Protein AF-A0A9X1YTY3-F1 (afdb_monomer_lite)

InterPro domains:
  IPR029078 Immunity protein 44 [PF15571] (11-96)

Secondary structure (DSSP, 8-state):
-GGGSTT---TT-SEEEEEEEEE-GGGGGGS--EEEEETTTTEEEEEEEEEHHHHHHS-HHHHHHHHHHHHHHHHHGGGGGT--HHHHHHHHHHHHHHHHHHH-

pLDDT: mean 88.22, std 14.11, range [39.25, 98.0]

Radius of gyration: 14.41 Å; chains: 1; bounding box: 38×21×39 Å

Structure (mmCIF, N/CA/C/O backbone):
data_AF-A0A9X1YTY3-F1
#
_entry.id   AF-A0A9X1YTY3-F1
#
loop_
_atom_site.group_PDB
_atom_site.id
_atom_site.type_symbol
_atom_site.label_atom_id
_atom_site.label_alt_id
_atom_site.label_comp_id
_atom_site.label_asym_id
_atom_site.label_entity_id
_atom_site.label_seq_id
_atom_site.pdbx_PDB_ins_code
_atom_site.Cartn_x
_atom_site.Cartn_y
_atom_site.Cartn_z
_atom_site.occupancy
_atom_site.B_iso_or_equiv
_atom_site.auth_seq_id
_atom_site.auth_comp_id
_atom_site.auth_asym_id
_atom_site.auth_atom_id
_atom_site.pdbx_PDB_model_num
ATOM 1 N N . MET A 1 1 ? 6.109 10.385 4.384 1.00 42.25 1 MET A N 1
ATOM 2 C CA . MET A 1 1 ? 6.197 9.300 3.380 1.00 42.25 1 MET A CA 1
ATOM 3 C C . MET A 1 1 ? 6.932 9.765 2.129 1.00 42.25 1 MET A C 1
ATOM 5 O O . MET A 1 1 ? 7.943 9.161 1.815 1.00 42.25 1 MET A O 1
ATOM 9 N N . ASN A 1 2 ? 6.533 10.884 1.503 1.00 39.25 2 ASN A N 1
ATOM 10 C CA . ASN A 1 2 ? 7.286 11.476 0.381 1.00 39.25 2 ASN A CA 1
ATOM 11 C C . ASN A 1 2 ? 8.763 11.784 0.702 1.00 39.25 2 ASN A C 1
ATOM 13 O O . ASN A 1 2 ? 9.610 11.566 -0.151 1.00 39.25 2 ASN A O 1
ATOM 17 N N . GLU A 1 3 ? 9.096 12.216 1.924 1.00 46.16 3 GLU A N 1
ATOM 18 C CA . GLU A 1 3 ? 10.495 12.483 2.320 1.00 46.16 3 GLU A CA 1
ATOM 19 C C . GLU A 1 3 ? 11.350 11.221 2.525 1.00 46.16 3 GLU A C 1
ATOM 21 O O . GLU A 1 3 ? 12.559 11.270 2.351 1.00 46.16 3 GLU A O 1
ATOM 26 N N . LEU A 1 4 ? 10.749 10.070 2.859 1.00 48.84 4 LEU A N 1
ATOM 27 C CA . LEU A 1 4 ? 11.493 8.803 2.993 1.00 48.84 4 LEU A CA 1
ATOM 28 C C . LEU A 1 4 ? 11.859 8.204 1.626 1.00 48.84 4 LEU A C 1
ATOM 30 O O . LEU A 1 4 ? 12.738 7.355 1.542 1.00 48.84 4 LEU A O 1
ATOM 34 N N . LEU A 1 5 ? 11.189 8.659 0.566 1.00 48.12 5 LEU A N 1
ATOM 35 C CA . LEU A 1 5 ? 11.386 8.209 -0.810 1.00 48.12 5 LEU A CA 1
ATOM 36 C C . LEU A 1 5 ? 12.069 9.274 -1.682 1.00 48.12 5 LEU A C 1
ATOM 38 O O . LEU A 1 5 ? 12.342 9.009 -2.848 1.00 48.12 5 LEU A O 1
ATOM 42 N N . SER A 1 6 ? 12.384 10.464 -1.151 1.00 47.97 6 SER A N 1
ATOM 43 C CA . SER A 1 6 ? 12.850 11.612 -1.949 1.00 47.97 6 SER A CA 1
ATOM 44 C C . SER A 1 6 ? 14.268 11.481 -2.527 1.00 47.97 6 SER A C 1
ATOM 46 O O . SER A 1 6 ? 14.771 12.433 -3.116 1.00 47.97 6 SER A O 1
ATOM 48 N N . GLY A 1 7 ? 14.915 10.322 -2.378 1.00 46.06 7 GLY A N 1
ATOM 49 C CA . GLY A 1 7 ? 16.199 9.984 -3.005 1.00 46.06 7 GLY A CA 1
ATOM 50 C C . GLY A 1 7 ? 16.218 8.616 -3.696 1.00 46.06 7 GLY A C 1
ATOM 51 O O . GLY A 1 7 ? 17.250 8.218 -4.229 1.00 46.06 7 GLY A O 1
ATOM 52 N N . ALA A 1 8 ? 15.096 7.893 -3.696 1.00 51.50 8 ALA A N 1
ATOM 53 C CA . ALA A 1 8 ? 14.976 6.601 -4.354 1.00 51.50 8 ALA A CA 1
ATOM 54 C C . ALA A 1 8 ? 14.713 6.803 -5.852 1.00 51.50 8 ALA A C 1
ATOM 56 O O . ALA A 1 8 ? 13.605 7.156 -6.255 1.00 51.50 8 ALA A O 1
ATOM 57 N N . SER A 1 9 ? 15.731 6.579 -6.686 1.00 52.16 9 SER A N 1
ATOM 58 C CA . SER A 1 9 ? 15.539 6.472 -8.135 1.00 52.16 9 SER A CA 1
ATOM 59 C C . SER A 1 9 ? 15.039 5.069 -8.454 1.00 52.16 9 SER A C 1
ATOM 61 O O . SER A 1 9 ? 15.816 4.120 -8.484 1.00 52.16 9 SER A O 1
ATOM 63 N N . VAL A 1 10 ? 13.734 4.945 -8.667 1.00 62.91 10 VAL A N 1
ATOM 64 C CA . VAL A 1 10 ? 13.087 3.696 -9.072 1.00 62.91 10 VAL A CA 1
ATOM 65 C C . VAL A 1 10 ? 13.116 3.641 -10.595 1.00 62.91 10 VAL A C 1
ATOM 67 O O . VAL A 1 10 ? 12.505 4.480 -11.262 1.00 62.91 10 VAL A O 1
ATOM 70 N N . ASP A 1 11 ? 13.848 2.681 -11.162 1.00 66.62 11 ASP A N 1
ATOM 71 C CA . ASP A 1 11 ? 14.042 2.602 -12.613 1.00 66.62 11 ASP A CA 1
ATOM 72 C C . ASP A 1 11 ? 12.702 2.631 -13.368 1.00 66.62 11 ASP A C 1
ATOM 74 O O . ASP A 1 11 ? 11.817 1.799 -13.149 1.00 66.62 11 ASP A O 1
ATOM 78 N N . ASN A 1 12 ? 12.560 3.590 -14.291 1.00 71.06 12 ASN A N 1
ATOM 79 C CA . ASN A 1 12 ? 11.378 3.781 -15.139 1.00 71.06 12 ASN A CA 1
ATOM 80 C C . ASN A 1 12 ? 10.037 3.986 -14.399 1.00 71.06 12 ASN A C 1
ATOM 82 O O . ASN A 1 12 ? 8.979 3.771 -14.999 1.00 71.06 12 ASN A O 1
ATOM 86 N N . VAL A 1 13 ? 10.057 4.445 -13.143 1.00 78.62 13 VAL A N 1
ATOM 87 C CA . VAL A 1 13 ? 8.862 4.881 -12.403 1.00 78.62 13 VAL A CA 1
ATOM 88 C C . VAL A 1 13 ? 9.100 6.279 -11.836 1.00 78.62 13 VAL A C 1
ATOM 90 O O . VAL A 1 13 ? 9.905 6.471 -10.937 1.00 78.62 13 VAL A O 1
ATOM 93 N N . GLU A 1 14 ? 8.376 7.267 -12.354 1.00 82.69 14 GLU A N 1
ATOM 94 C CA . GLU A 1 14 ? 8.438 8.659 -11.886 1.00 82.69 14 GLU A CA 1
ATOM 95 C C . GLU A 1 14 ? 7.446 8.931 -10.749 1.00 82.69 14 GLU A C 1
ATOM 97 O O . GLU A 1 14 ? 7.619 9.877 -9.981 1.00 82.69 14 GLU A O 1
ATOM 102 N N . ARG A 1 15 ? 6.394 8.112 -10.623 1.00 84.94 15 ARG A N 1
ATOM 103 C CA . ARG A 1 15 ? 5.383 8.275 -9.575 1.00 84.94 15 ARG A CA 1
ATOM 104 C C . ARG A 1 15 ? 4.790 6.944 -9.143 1.00 84.94 15 ARG A C 1
ATOM 106 O O . ARG A 1 15 ? 4.374 6.138 -9.972 1.00 84.94 15 ARG A O 1
ATOM 113 N N . TRP A 1 16 ? 4.642 6.784 -7.836 1.00 90.12 16 TRP A N 1
ATOM 114 C CA . TRP A 1 16 ? 3.832 5.742 -7.219 1.00 90.12 16 TRP A CA 1
ATOM 115 C C . TRP A 1 16 ? 2.672 6.401 -6.474 1.00 90.12 16 TRP A C 1
ATOM 117 O O . TRP A 1 16 ? 2.876 7.217 -5.579 1.00 90.12 16 TRP A O 1
ATOM 127 N N . SER A 1 17 ? 1.445 6.120 -6.906 1.00 91.38 17 SER A N 1
ATOM 128 C CA . SER A 1 17 ? 0.219 6.613 -6.280 1.00 91.38 17 SER A CA 1
ATOM 129 C C . SER A 1 17 ? -0.500 5.469 -5.590 1.00 91.38 17 SER A C 1
ATOM 131 O O . SER A 1 17 ? -0.816 4.456 -6.212 1.00 91.38 17 SER A O 1
ATOM 133 N N . PHE A 1 18 ? -0.773 5.661 -4.307 1.00 94.38 18 PHE A N 1
ATOM 134 C CA . PHE A 1 18 ? -1.492 4.716 -3.472 1.00 94.38 18 PHE A CA 1
ATOM 135 C C . PHE A 1 18 ? -2.719 5.402 -2.871 1.00 94.38 18 PHE A C 1
ATOM 137 O O . PHE A 1 18 ? -2.615 6.500 -2.324 1.00 94.38 18 PHE A O 1
ATOM 144 N N . ILE A 1 19 ? -3.877 4.756 -2.985 1.00 94.44 19 ILE A N 1
ATOM 145 C CA . ILE A 1 19 ? -5.133 5.181 -2.367 1.00 94.44 19 ILE A CA 1
ATOM 146 C C . ILE A 1 19 ? -5.690 3.990 -1.592 1.00 94.44 19 ILE A C 1
ATOM 148 O O . ILE A 1 19 ? -5.986 2.949 -2.179 1.00 94.44 19 ILE A O 1
ATOM 152 N N . SER A 1 20 ? -5.870 4.150 -0.285 1.00 94.56 20 SER A N 1
ATOM 153 C CA . SER A 1 20 ? -6.639 3.204 0.516 1.00 94.56 20 SER A CA 1
ATOM 154 C C . SER A 1 20 ? -8.134 3.487 0.367 1.00 94.56 20 SER A C 1
ATOM 156 O O . SER A 1 20 ? -8.593 4.624 0.472 1.00 94.56 20 SER A O 1
ATOM 158 N N . ILE A 1 21 ? -8.907 2.437 0.116 1.00 95.19 21 ILE A N 1
ATOM 159 C CA . ILE A 1 21 ? -10.365 2.474 0.066 1.00 95.19 21 ILE A CA 1
ATOM 160 C C . ILE A 1 21 ? -10.862 1.798 1.341 1.00 95.19 21 ILE A C 1
ATOM 162 O O . ILE A 1 21 ? -10.847 0.575 1.455 1.00 95.19 21 ILE A O 1
ATOM 166 N N . ILE A 1 22 ? -11.282 2.612 2.305 1.00 95.25 22 ILE A N 1
ATOM 167 C CA . ILE A 1 22 ? -11.926 2.157 3.540 1.00 95.25 22 ILE A CA 1
ATOM 168 C C . ILE A 1 22 ? -13.411 2.465 3.382 1.00 95.25 22 ILE A C 1
ATOM 170 O O . ILE A 1 22 ? -13.883 3.551 3.718 1.00 95.25 22 ILE A O 1
ATOM 174 N N . LEU A 1 23 ? -14.134 1.531 2.776 1.00 92.88 23 LEU A N 1
ATOM 175 C CA . LEU A 1 23 ? -15.543 1.683 2.445 1.00 92.88 23 LEU A CA 1
ATOM 176 C C . LEU A 1 23 ? -16.297 0.443 2.912 1.00 92.88 23 LEU A 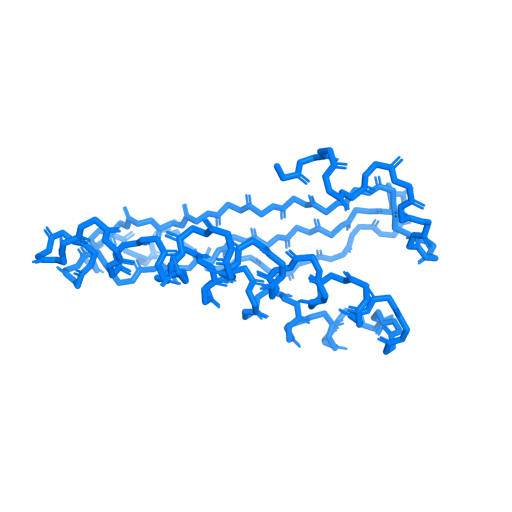C 1
ATOM 178 O O . LEU A 1 23 ? -15.783 -0.665 2.791 1.00 92.88 23 LEU A O 1
ATOM 182 N N . SER A 1 24 ? -17.506 0.629 3.448 1.00 90.50 24 SER A N 1
ATOM 183 C CA . SER A 1 24 ? -18.329 -0.510 3.855 1.00 90.50 24 SER A CA 1
ATOM 184 C C . SER A 1 24 ? -18.531 -1.470 2.686 1.00 90.50 24 SER A C 1
ATOM 186 O O . SER A 1 24 ? -18.787 -1.063 1.554 1.00 90.50 24 SER A O 1
ATOM 188 N N . GLU A 1 25 ? -18.492 -2.752 3.018 1.00 84.69 25 GLU A N 1
ATOM 189 C CA . GLU A 1 25 ? -18.602 -3.912 2.142 1.00 84.69 25 GLU A CA 1
ATOM 190 C C . GLU A 1 25 ? -19.856 -3.840 1.259 1.00 84.69 25 GLU A C 1
ATOM 192 O O . GLU A 1 25 ? -19.846 -4.280 0.115 1.00 84.69 25 GLU A O 1
ATOM 197 N N . LYS A 1 26 ? -20.909 -3.170 1.746 1.00 85.94 26 LYS A N 1
ATOM 198 C CA . LYS A 1 26 ? -22.163 -2.907 1.024 1.00 85.94 26 LYS A CA 1
ATOM 199 C C . LYS A 1 26 ? -22.011 -2.024 -0.222 1.00 85.94 26 LYS A C 1
ATOM 201 O O . LYS A 1 26 ? -22.936 -1.968 -1.024 1.00 85.94 26 LYS A O 1
ATOM 206 N N . PHE A 1 27 ? -20.901 -1.299 -0.361 1.00 88.31 27 PHE A N 1
ATOM 207 C CA . PHE A 1 27 ? -20.653 -0.361 -1.462 1.00 88.31 27 PHE A CA 1
ATOM 208 C C . PHE A 1 27 ? -19.424 -0.733 -2.308 1.00 88.31 27 PHE A C 1
ATOM 210 O O . PHE A 1 27 ? -19.090 0.002 -3.239 1.00 88.31 27 PHE A O 1
ATOM 217 N N . LEU A 1 28 ? -18.744 -1.848 -2.007 1.00 82.75 28 LEU A N 1
ATOM 218 C CA . LEU A 1 28 ? -17.502 -2.227 -2.695 1.00 82.75 28 LEU A CA 1
ATOM 219 C C . LEU A 1 28 ? -17.719 -2.595 -4.166 1.00 82.75 28 LEU A C 1
ATOM 221 O O . LEU A 1 28 ? -16.835 -2.332 -4.979 1.00 82.75 28 LEU A O 1
ATOM 225 N N . ASP A 1 29 ? -18.901 -3.097 -4.531 1.00 84.25 29 ASP A N 1
ATOM 226 C CA . ASP A 1 29 ? -19.240 -3.453 -5.918 1.00 84.25 29 ASP A CA 1
ATOM 227 C C . ASP A 1 29 ? -19.082 -2.268 -6.893 1.00 84.25 29 ASP A C 1
ATOM 229 O O . ASP A 1 29 ? -18.782 -2.458 -8.071 1.00 84.25 29 ASP A O 1
ATOM 233 N N . GLY A 1 30 ? -19.246 -1.030 -6.407 1.00 87.44 30 GLY A N 1
ATOM 234 C CA . GLY A 1 30 ? -19.077 0.191 -7.201 1.00 87.44 30 GLY A CA 1
ATOM 235 C C . GLY A 1 30 ? -17.652 0.754 -7.224 1.00 87.44 30 GLY A C 1
ATOM 236 O O . GLY A 1 30 ? -17.394 1.728 -7.932 1.00 87.44 30 GLY A O 1
ATOM 237 N N . VAL A 1 31 ? -16.728 0.187 -6.444 1.00 89.56 31 VAL A N 1
ATOM 238 C CA . VAL A 1 31 ? -15.375 0.722 -6.247 1.00 89.56 31 VAL A CA 1
ATOM 239 C C . VAL A 1 31 ? -14.366 -0.428 -6.298 1.00 89.56 31 VAL A C 1
ATOM 241 O O . VAL A 1 31 ? -13.849 -0.819 -5.258 1.00 89.56 31 VAL A O 1
ATOM 244 N N . PRO A 1 32 ? -14.061 -0.998 -7.475 1.00 92.12 32 PRO A N 1
ATOM 245 C CA . PRO A 1 32 ? -13.107 -2.098 -7.572 1.00 92.12 32 PRO A CA 1
ATOM 246 C C . PRO A 1 32 ? -11.687 -1.649 -7.211 1.00 92.12 32 PRO A C 1
ATOM 248 O O . PRO A 1 32 ? -11.329 -0.473 -7.350 1.00 92.12 32 PRO A O 1
ATOM 251 N N . GLU A 1 33 ? -10.854 -2.603 -6.794 1.00 94.69 33 GLU A N 1
ATOM 252 C CA . GLU A 1 33 ? -9.421 -2.351 -6.674 1.00 94.69 33 GLU A CA 1
ATOM 253 C C . GLU A 1 33 ? -8.805 -2.027 -8.041 1.00 94.69 33 GLU A C 1
ATOM 255 O O . GLU A 1 33 ? -9.208 -2.555 -9.081 1.00 94.69 33 GLU A O 1
ATOM 260 N N . ILE A 1 34 ? -7.803 -1.150 -8.042 1.00 95.94 34 ILE A N 1
ATOM 261 C CA . ILE A 1 34 ? -7.057 -0.778 -9.245 1.00 95.94 34 ILE A CA 1
ATOM 262 C C . ILE A 1 34 ? -5.593 -1.119 -9.028 1.00 95.94 34 ILE A C 1
ATOM 264 O O . ILE A 1 34 ? -4.992 -0.664 -8.061 1.00 95.94 34 ILE A O 1
ATOM 268 N N . VAL A 1 35 ? -5.018 -1.863 -9.971 1.00 96.19 35 VAL A N 1
ATOM 269 C CA . VAL A 1 35 ? -3.585 -2.155 -10.061 1.00 96.19 35 VAL A CA 1
ATOM 270 C C . VAL A 1 35 ? -3.166 -1.882 -11.495 1.00 96.19 35 VAL A C 1
ATOM 272 O O . VAL A 1 35 ? -3.548 -2.614 -12.409 1.00 96.19 35 VAL A O 1
ATOM 275 N N . ARG A 1 36 ? -2.442 -0.784 -11.734 1.00 94.81 36 ARG A N 1
ATOM 276 C CA . ARG A 1 36 ? -2.065 -0.405 -13.102 1.00 94.81 36 ARG A CA 1
ATOM 277 C C . ARG A 1 36 ? -0.713 0.280 -13.198 1.00 94.81 36 ARG A C 1
ATOM 279 O O . ARG A 1 36 ? -0.303 1.023 -12.312 1.00 94.81 36 ARG A O 1
ATOM 286 N N . LYS A 1 37 ? -0.079 0.093 -14.356 1.00 91.69 37 LYS A N 1
ATOM 287 C CA . LYS A 1 37 ? 1.138 0.789 -14.780 1.00 91.69 37 LYS A CA 1
ATOM 288 C C . LYS A 1 37 ? 0.857 1.615 -16.029 1.00 91.69 37 LYS A C 1
ATOM 290 O O . LYS A 1 37 ? 0.410 1.087 -17.045 1.00 91.69 37 LYS A O 1
ATOM 295 N N . ASN A 1 38 ? 1.146 2.910 -15.971 1.00 90.88 38 ASN A N 1
ATOM 296 C CA . ASN A 1 38 ? 1.137 3.800 -17.121 1.00 90.88 38 ASN A CA 1
ATOM 297 C C . ASN A 1 38 ? 2.568 3.987 -17.626 1.00 90.88 38 ASN A C 1
ATOM 299 O O . ASN A 1 38 ? 3.313 4.800 -17.092 1.00 90.88 38 ASN A O 1
ATOM 303 N N . ASN A 1 39 ? 2.945 3.272 -18.686 1.00 85.94 39 ASN A N 1
ATOM 304 C CA . ASN A 1 39 ? 4.305 3.340 -19.232 1.00 85.94 39 ASN A CA 1
ATOM 305 C C . ASN 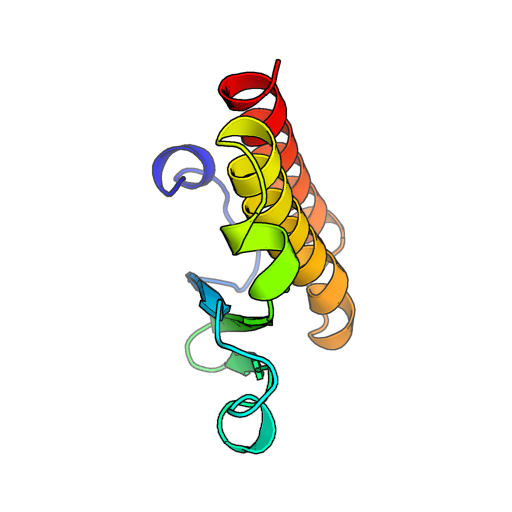A 1 39 ? 4.658 4.714 -19.822 1.00 85.94 39 ASN A C 1
ATOM 307 O O . ASN A 1 39 ? 5.809 5.126 -19.751 1.00 85.94 39 ASN A O 1
ATOM 311 N N . ARG A 1 40 ? 3.682 5.441 -20.390 1.00 87.75 40 ARG A N 1
ATOM 312 C CA . ARG A 1 40 ? 3.928 6.755 -21.010 1.00 87.75 40 ARG A CA 1
ATOM 313 C C . ARG A 1 40 ? 4.275 7.810 -19.965 1.00 87.75 40 ARG A C 1
ATOM 315 O O . ARG A 1 40 ? 5.120 8.658 -20.223 1.00 87.75 40 ARG A O 1
ATOM 322 N N . ARG A 1 41 ? 3.588 7.777 -18.823 1.00 88.12 41 ARG A N 1
ATOM 323 C CA . ARG A 1 41 ? 3.824 8.696 -17.699 1.00 88.12 41 ARG A CA 1
ATOM 324 C C . ARG A 1 41 ? 4.769 8.120 -16.642 1.00 88.12 41 ARG A C 1
ATOM 326 O O . ARG A 1 41 ? 5.084 8.813 -15.689 1.00 88.12 41 ARG A O 1
ATOM 333 N N . LYS A 1 42 ? 5.190 6.860 -16.807 1.00 87.81 42 LYS A N 1
ATOM 334 C CA . LYS A 1 42 ? 5.974 6.091 -15.831 1.00 87.81 42 LYS A CA 1
ATOM 335 C C . LYS A 1 42 ? 5.335 6.100 -14.436 1.00 87.81 42 LYS A C 1
ATOM 337 O O . LYS A 1 42 ? 6.005 6.320 -13.433 1.00 87.81 42 LYS A O 1
ATOM 342 N N . GLU A 1 43 ? 4.025 5.878 -14.370 1.00 90.88 43 GLU A N 1
ATOM 343 C CA . GLU A 1 43 ? 3.269 5.924 -13.111 1.00 90.88 43 GLU A CA 1
ATOM 344 C C . GLU A 1 43 ? 2.772 4.532 -12.729 1.00 90.88 43 GLU A C 1
ATOM 346 O O . GLU A 1 43 ? 2.264 3.792 -13.575 1.00 90.88 43 GLU A O 1
ATOM 351 N N . LEU A 1 44 ? 2.873 4.200 -11.447 1.00 92.94 44 LEU A N 1
ATOM 352 C CA . LEU A 1 44 ? 2.169 3.081 -10.837 1.00 92.94 44 LEU A CA 1
ATOM 353 C C . LEU A 1 44 ? 0.994 3.620 -10.030 1.00 92.94 44 LEU A C 1
ATOM 355 O O . LEU A 1 44 ? 1.146 4.577 -9.269 1.00 92.94 44 LEU A O 1
ATOM 359 N N . GLU A 1 45 ? -0.166 2.993 -10.171 1.00 95.00 45 GLU A N 1
ATOM 360 C CA . GLU A 1 45 ? -1.348 3.343 -9.399 1.00 95.00 45 GLU A CA 1
ATOM 361 C C . GLU A 1 45 ? -1.971 2.108 -8.770 1.00 95.00 45 GLU A C 1
ATOM 363 O O . GLU A 1 45 ? -2.285 1.129 -9.454 1.00 95.00 45 GLU A O 1
ATOM 368 N N . PHE A 1 46 ? -2.180 2.225 -7.463 1.00 96.75 46 PHE A N 1
ATOM 369 C CA . PHE A 1 46 ? -2.797 1.223 -6.621 1.00 96.75 46 PHE A CA 1
ATOM 370 C C . PHE A 1 46 ? -3.950 1.859 -5.858 1.00 96.75 46 PHE A C 1
ATOM 372 O O . PHE A 1 46 ? -3.765 2.839 -5.134 1.00 96.75 46 PHE A O 1
ATOM 379 N N . ARG A 1 47 ? -5.144 1.300 -6.017 1.00 96.56 47 ARG A N 1
ATOM 380 C CA . ARG A 1 47 ? -6.301 1.620 -5.184 1.00 96.56 47 ARG A CA 1
ATOM 381 C C . ARG A 1 47 ? -6.745 0.334 -4.531 1.00 96.56 47 ARG A C 1
ATOM 383 O O . ARG A 1 47 ? -7.244 -0.540 -5.232 1.00 96.56 47 ARG A O 1
ATOM 390 N N . LEU A 1 48 ? -6.488 0.205 -3.239 1.00 96.75 48 LEU A N 1
ATOM 391 C CA . LEU A 1 48 ? -6.614 -1.061 -2.532 1.00 96.75 48 LEU A CA 1
ATOM 392 C C . LEU A 1 48 ? -7.613 -0.944 -1.390 1.00 96.75 48 LEU A C 1
ATOM 394 O O . LEU A 1 48 ? -7.657 0.066 -0.687 1.00 96.75 48 LEU A O 1
ATOM 398 N N . HIS A 1 49 ? -8.414 -1.986 -1.210 1.00 96.44 49 HIS A N 1
ATOM 399 C CA . HIS A 1 49 ? -9.400 -2.085 -0.145 1.00 96.44 49 HIS A CA 1
ATOM 400 C C . HIS A 1 49 ? -8.732 -2.386 1.190 1.00 96.44 49 HIS A C 1
ATOM 402 O O . HIS A 1 49 ? -7.854 -3.246 1.292 1.00 96.44 49 HIS A O 1
ATOM 408 N N . ILE A 1 50 ? -9.209 -1.714 2.227 1.00 96.69 50 ILE A N 1
ATOM 409 C CA . ILE A 1 50 ? -8.949 -2.052 3.622 1.00 96.69 50 ILE A CA 1
ATOM 410 C C . ILE A 1 50 ? -10.309 -2.356 4.248 1.00 96.69 50 ILE A C 1
ATOM 412 O O . ILE A 1 50 ? -11.261 -1.603 4.035 1.00 96.69 50 ILE A O 1
ATOM 416 N N . SER A 1 51 ? -10.397 -3.459 4.999 1.00 94.88 51 SER A N 1
ATOM 417 C CA . SER A 1 51 ? -11.621 -3.886 5.688 1.00 94.88 51 SER A CA 1
ATOM 418 C C . SER A 1 51 ? -12.190 -2.734 6.513 1.00 94.88 51 SER A C 1
ATOM 420 O O . SER A 1 51 ? -11.551 -2.262 7.455 1.00 94.88 51 SER A O 1
ATOM 422 N N . HIS A 1 52 ? -13.377 -2.249 6.148 1.00 96.12 52 HIS A N 1
ATOM 423 C CA . HIS A 1 52 ? -13.977 -1.102 6.822 1.00 96.12 52 HIS A CA 1
ATOM 424 C C . HIS A 1 52 ? -14.429 -1.477 8.231 1.00 96.12 52 HIS A C 1
ATOM 426 O O . HIS A 1 52 ? -14.205 -0.703 9.161 1.00 96.12 52 HIS A O 1
ATOM 432 N N . GLY A 1 53 ? -15.045 -2.654 8.392 1.00 95.31 53 GLY A N 1
ATOM 433 C CA . GLY A 1 53 ? -15.458 -3.146 9.705 1.00 95.31 53 GLY A CA 1
ATOM 434 C C . GLY A 1 53 ? -14.278 -3.252 10.670 1.00 95.31 53 GLY A C 1
ATOM 435 O O . GLY A 1 53 ? -14.307 -2.672 11.750 1.00 95.31 53 GLY A O 1
ATOM 436 N N . GLU A 1 54 ? -13.203 -3.912 10.247 1.00 95.88 54 GLU A N 1
ATOM 437 C CA . GLU A 1 54 ? -12.000 -4.077 11.069 1.00 95.88 54 GLU A CA 1
ATOM 438 C C . GLU A 1 54 ? -11.314 -2.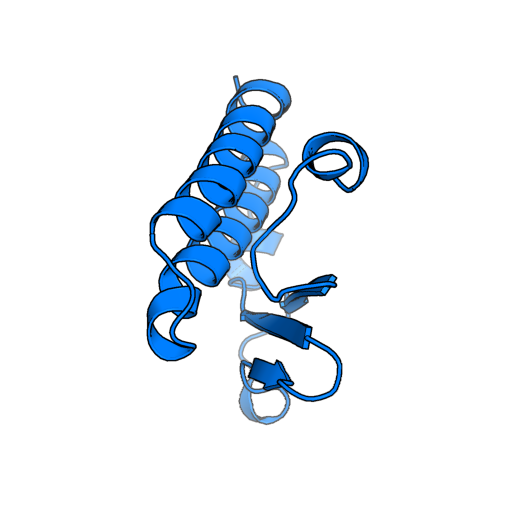738 11.355 1.00 95.88 54 GLU A C 1
ATOM 440 O O . GLU A 1 54 ? -10.992 -2.451 12.506 1.00 95.88 54 GLU A O 1
ATOM 445 N N . PHE A 1 55 ? -11.174 -1.867 10.350 1.00 96.50 55 PHE A N 1
ATOM 446 C CA . PHE A 1 55 ? -10.569 -0.547 10.528 1.00 96.50 55 PHE A CA 1
ATOM 447 C C . PHE A 1 55 ? -11.353 0.318 11.519 1.00 96.50 55 PHE A C 1
ATOM 449 O O . PHE A 1 55 ? -10.768 1.037 12.328 1.00 96.50 55 PHE A O 1
ATOM 456 N N . LYS A 1 56 ? -12.687 0.261 11.471 1.00 96.62 56 LYS A N 1
ATOM 457 C CA . LYS A 1 56 ? -13.558 1.043 12.351 1.00 96.62 56 LYS A CA 1
ATOM 458 C C . LYS A 1 56 ? -13.472 0.588 13.809 1.00 96.62 56 LYS A C 1
ATOM 460 O O . LYS A 1 56 ? -13.464 1.444 14.692 1.00 96.62 56 LYS A O 1
ATOM 465 N N . GLU A 1 57 ? -13.419 -0.717 14.057 1.00 97.19 57 GLU A N 1
ATOM 466 C CA . GLU A 1 57 ? -13.399 -1.275 15.419 1.00 97.19 57 GLU A CA 1
ATOM 467 C C . GLU A 1 57 ? -11.981 -1.348 16.016 1.00 97.19 57 GLU A C 1
ATOM 469 O O . GLU A 1 57 ? -11.815 -1.509 17.222 1.00 97.19 57 GLU A O 1
ATOM 474 N N . SER A 1 58 ? -10.957 -1.181 15.179 1.00 96.81 58 SER A N 1
ATOM 475 C CA . SER A 1 58 ? -9.548 -1.161 15.569 1.00 96.81 58 SER A CA 1
ATOM 476 C C . SER A 1 58 ? -9.149 0.083 16.363 1.00 96.81 58 SER A C 1
ATOM 478 O O . SER A 1 58 ? -9.667 1.182 16.126 1.00 96.81 58 SER A O 1
ATOM 480 N N . ASP A 1 59 ? -8.153 -0.079 17.235 1.00 97.56 59 ASP A N 1
ATOM 481 C CA . ASP A 1 59 ? -7.433 1.031 17.859 1.00 97.56 59 ASP A CA 1
ATOM 482 C C . ASP A 1 59 ? -6.493 1.742 16.864 1.00 97.56 59 ASP A C 1
ATOM 484 O O . ASP A 1 59 ? -6.364 1.364 15.697 1.00 97.56 59 ASP A O 1
ATOM 488 N N . GLU A 1 60 ? -5.857 2.824 17.313 1.00 96.62 60 GLU A N 1
ATOM 489 C CA . GLU A 1 60 ? -4.975 3.630 16.467 1.00 96.62 60 GLU A CA 1
ATOM 490 C C . GLU A 1 60 ? -3.787 2.830 15.912 1.00 96.62 60 GLU A C 1
ATOM 492 O O . GLU A 1 60 ? -3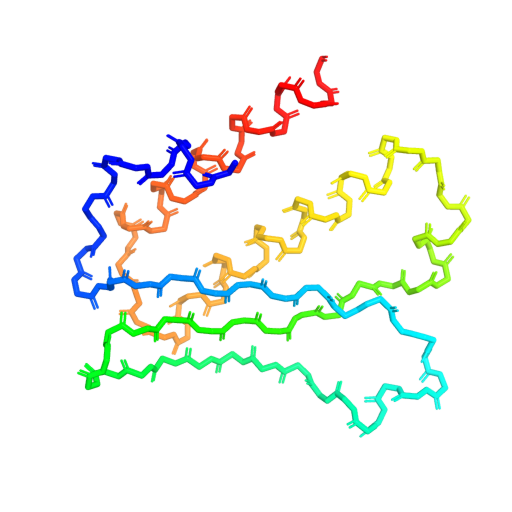.496 2.925 14.717 1.00 96.62 60 GLU A O 1
ATOM 497 N N . GLN A 1 61 ? -3.127 2.018 16.743 1.00 96.88 61 GLN A N 1
ATOM 498 C CA . GLN A 1 61 ? -1.963 1.239 16.319 1.00 96.88 61 GLN A CA 1
ATOM 499 C C . GLN A 1 61 ? -2.351 0.214 15.256 1.00 96.88 61 GLN A C 1
ATOM 501 O O . GLN A 1 61 ? -1.678 0.085 14.231 1.00 96.88 61 GLN A O 1
ATOM 506 N N . HIS A 1 62 ? -3.471 -0.472 15.456 1.00 97.75 62 HIS A N 1
ATOM 507 C CA . HIS A 1 62 ? -3.950 -1.470 14.517 1.00 97.75 62 HIS A CA 1
ATOM 508 C C . HIS A 1 62 ? -4.388 -0.824 13.196 1.00 97.75 62 HIS A C 1
ATOM 510 O O . HIS A 1 62 ? -4.007 -1.300 12.129 1.00 97.75 62 HIS A O 1
ATOM 516 N N . ARG A 1 63 ? -5.054 0.341 13.228 1.00 97.81 63 ARG A N 1
ATOM 517 C CA . ARG A 1 63 ? -5.374 1.112 12.008 1.00 97.81 63 ARG A CA 1
ATOM 518 C C . ARG A 1 63 ? -4.130 1.522 11.226 1.00 97.81 63 ARG A C 1
ATOM 520 O O . ARG A 1 63 ? -4.129 1.433 9.998 1.00 97.81 63 ARG A O 1
ATOM 527 N N . ILE A 1 64 ? -3.080 1.973 11.914 1.00 97.25 64 ILE A N 1
ATOM 528 C CA . ILE A 1 64 ? -1.796 2.300 11.281 1.00 97.25 64 ILE A CA 1
ATOM 529 C C . ILE A 1 64 ? -1.189 1.042 10.649 1.00 97.25 64 ILE A C 1
ATOM 531 O O . ILE A 1 64 ? -0.759 1.104 9.496 1.00 97.25 64 ILE A O 1
ATOM 535 N N . SER A 1 65 ? -1.206 -0.097 11.353 1.00 97.75 65 SER A N 1
ATOM 536 C CA . SER A 1 65 ? -0.745 -1.376 10.797 1.00 97.75 65 SER A CA 1
ATOM 537 C C . SER A 1 65 ? -1.496 -1.726 9.519 1.00 97.75 65 SER A C 1
ATOM 539 O O . SER A 1 65 ? -0.856 -1.923 8.493 1.00 97.75 65 SER A O 1
ATOM 541 N N . MET A 1 66 ? -2.830 -1.677 9.527 1.00 98.00 66 MET A N 1
ATOM 542 C CA . MET A 1 66 ? -3.653 -1.986 8.352 1.00 98.00 66 MET A CA 1
ATOM 543 C C . MET A 1 66 ? -3.318 -1.104 7.138 1.00 98.00 66 MET A C 1
ATOM 545 O O . MET A 1 66 ? -3.317 -1.579 6.001 1.00 98.00 66 MET A O 1
ATOM 549 N N . MET A 1 67 ? -3.021 0.185 7.350 1.00 97.25 67 MET A N 1
ATOM 550 C CA . MET A 1 67 ? -2.582 1.066 6.262 1.00 97.25 67 MET A CA 1
ATOM 551 C C . MET A 1 67 ? -1.214 0.653 5.711 1.00 97.25 67 MET A C 1
ATOM 553 O O . MET A 1 67 ? -1.033 0.633 4.494 1.00 97.25 67 MET A O 1
ATOM 557 N N . LEU A 1 68 ? -0.260 0.323 6.584 1.00 97.31 68 LEU A N 1
ATOM 558 C CA . LEU A 1 68 ? 1.072 -0.132 6.181 1.00 97.31 68 LEU A CA 1
ATOM 559 C C . LEU A 1 68 ? 1.012 -1.490 5.469 1.00 97.31 68 LEU A C 1
ATOM 561 O O . LEU A 1 68 ? 1.663 -1.650 4.440 1.00 97.31 68 LEU A O 1
ATOM 565 N N . ASP A 1 69 ? 0.171 -2.409 5.942 1.00 97.81 69 ASP A N 1
ATOM 566 C CA . ASP A 1 69 ? -0.079 -3.716 5.325 1.00 97.81 69 ASP A CA 1
ATOM 567 C C . ASP A 1 69 ? -0.664 -3.555 3.911 1.00 97.81 69 ASP A C 1
ATOM 569 O O . ASP A 1 69 ? -0.273 -4.253 2.977 1.00 97.81 69 ASP A O 1
ATOM 573 N N . ALA A 1 70 ? -1.565 -2.588 3.706 1.00 97.62 70 ALA A N 1
ATOM 574 C CA . ALA A 1 70 ? -2.104 -2.288 2.381 1.00 97.62 70 ALA A CA 1
ATOM 575 C C . ALA A 1 70 ? -1.049 -1.683 1.435 1.00 97.62 70 ALA A C 1
ATOM 577 O O . ALA A 1 70 ? -1.026 -2.012 0.245 1.00 97.62 70 ALA A O 1
ATOM 578 N N . ILE A 1 71 ? -0.152 -0.832 1.944 1.00 97.12 71 ILE A N 1
ATOM 579 C CA . ILE A 1 71 ? 0.982 -0.318 1.163 1.00 97.12 71 ILE A CA 1
ATOM 580 C C . ILE A 1 71 ? 1.924 -1.474 0.796 1.00 97.12 71 ILE A C 1
ATOM 582 O O . ILE A 1 71 ? 2.294 -1.606 -0.370 1.00 97.12 71 ILE A O 1
ATOM 586 N N . GLU A 1 72 ? 2.250 -2.352 1.742 1.00 96.94 72 GLU A N 1
ATOM 587 C CA . GLU A 1 72 ? 3.061 -3.552 1.516 1.00 96.94 72 GLU A CA 1
ATOM 588 C C . GLU A 1 72 ? 2.433 -4.473 0.460 1.00 96.94 72 GLU A C 1
ATOM 590 O O . GLU A 1 72 ? 3.101 -4.879 -0.495 1.00 96.94 72 GLU A O 1
ATOM 595 N N . ARG A 1 73 ? 1.112 -4.693 0.527 1.00 97.38 73 ARG A N 1
ATOM 596 C CA . ARG A 1 73 ? 0.360 -5.428 -0.502 1.00 97.38 73 ARG A CA 1
ATOM 597 C C . ARG A 1 73 ? 0.498 -4.786 -1.880 1.00 97.38 73 ARG A C 1
ATOM 599 O O . ARG A 1 73 ? 0.657 -5.497 -2.871 1.00 97.38 73 ARG A O 1
ATOM 606 N N . SER A 1 74 ? 0.467 -3.456 -1.966 1.00 96.38 74 SER A N 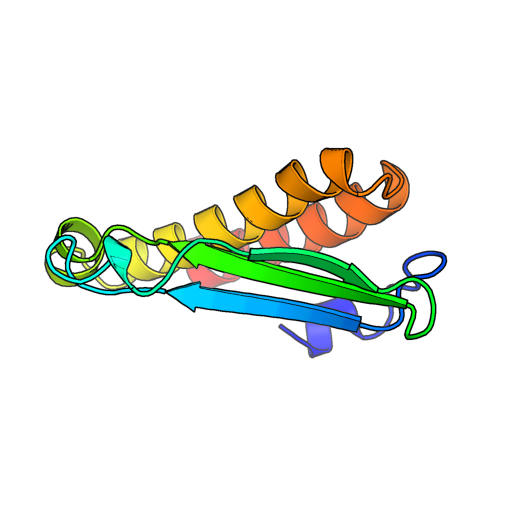1
ATOM 607 C CA . SER A 1 74 ? 0.661 -2.764 -3.245 1.00 96.38 74 SER A CA 1
ATOM 608 C C . SER A 1 74 ? 2.060 -2.981 -3.832 1.00 96.38 74 SER A C 1
ATOM 610 O O . SER A 1 74 ? 2.187 -3.081 -5.050 1.00 96.38 74 SER A O 1
ATOM 612 N N . ILE A 1 75 ? 3.086 -3.147 -2.989 1.00 95.44 75 ILE A N 1
ATOM 613 C CA . ILE A 1 75 ? 4.442 -3.494 -3.431 1.00 95.44 75 ILE A CA 1
ATOM 614 C C . ILE A 1 75 ? 4.485 -4.932 -3.954 1.00 95.44 75 ILE A C 1
ATOM 616 O O . ILE A 1 75 ? 5.019 -5.165 -5.035 1.00 95.44 75 ILE A O 1
ATOM 620 N N . GLY A 1 76 ? 3.850 -5.886 -3.265 1.00 95.69 76 GLY A N 1
ATOM 621 C CA . GLY A 1 76 ? 3.730 -7.265 -3.762 1.00 95.69 76 GLY A CA 1
ATOM 622 C C . GLY A 1 76 ? 3.014 -7.350 -5.118 1.00 95.69 76 GLY A C 1
ATOM 623 O O . GLY A 1 76 ? 3.402 -8.108 -6.003 1.00 95.69 76 GLY A O 1
ATOM 624 N N . LEU A 1 77 ? 2.013 -6.496 -5.345 1.00 95.88 77 LEU A N 1
ATOM 625 C CA . LEU A 1 77 ? 1.292 -6.422 -6.620 1.00 95.88 77 LEU A CA 1
ATOM 626 C C . LEU A 1 77 ? 2.131 -5.844 -7.773 1.00 95.88 77 LEU A C 1
ATOM 628 O O . LEU A 1 77 ? 1.740 -5.989 -8.937 1.00 95.88 77 LEU A O 1
ATOM 632 N N . MET A 1 78 ? 3.288 -5.234 -7.498 1.00 93.50 78 MET A N 1
ATOM 633 C CA . MET A 1 78 ? 4.192 -4.722 -8.533 1.00 93.50 78 MET A CA 1
ATOM 634 C C . MET A 1 78 ? 4.768 -5.827 -9.435 1.00 93.50 78 MET A C 1
ATOM 636 O O . MET A 1 78 ? 5.140 -5.536 -10.577 1.00 93.50 78 MET A O 1
ATOM 640 N N . ASP A 1 79 ? 4.755 -7.087 -8.988 1.00 91.75 79 ASP A N 1
ATOM 641 C CA . ASP A 1 79 ? 5.147 -8.254 -9.793 1.00 91.75 79 ASP A CA 1
ATOM 642 C C . ASP A 1 79 ? 4.304 -8.378 -11.059 1.00 91.75 79 ASP A C 1
ATOM 644 O O . ASP A 1 79 ? 4.825 -8.529 -12.168 1.00 91.75 79 ASP A O 1
ATOM 648 N N . SER A 1 80 ? 2.990 -8.188 -10.917 1.00 92.44 80 SER A N 1
ATOM 649 C CA . SER A 1 80 ? 2.050 -8.200 -12.044 1.00 92.44 80 SER A CA 1
ATOM 650 C C . SER A 1 80 ? 2.315 -7.074 -13.056 1.00 92.44 80 SER A C 1
ATOM 652 O O . SER A 1 80 ? 1.928 -7.166 -14.222 1.00 92.44 80 SER A O 1
ATOM 654 N N . LEU A 1 81 ? 3.025 -6.023 -12.630 1.00 91.44 81 LEU A N 1
ATOM 655 C CA . LEU A 1 81 ? 3.364 -4.838 -13.417 1.00 91.44 81 LEU A CA 1
ATOM 656 C C . LEU A 1 81 ? 4.813 -4.855 -13.938 1.00 91.44 81 LEU A C 1
ATOM 658 O O . LEU A 1 81 ? 5.259 -3.871 -14.548 1.00 91.44 81 LEU A O 1
ATOM 662 N N . LYS A 1 82 ? 5.537 -5.967 -13.740 1.00 89.19 82 LYS A N 1
ATOM 663 C CA . LYS A 1 82 ? 6.933 -6.159 -14.166 1.00 89.19 82 LYS A CA 1
ATOM 664 C C . LYS A 1 82 ? 7.859 -5.056 -13.641 1.00 89.19 82 LYS A C 1
ATOM 666 O O . LYS A 1 82 ? 8.625 -4.460 -14.402 1.00 89.19 82 LYS A O 1
ATOM 671 N N . VAL A 1 83 ? 7.714 -4.704 -12.369 1.00 88.62 83 VAL A N 1
ATOM 672 C CA . VAL A 1 83 ? 8.689 -3.872 -11.648 1.00 88.62 83 VAL A CA 1
ATOM 673 C C . VAL A 1 83 ? 9.805 -4.787 -11.143 1.00 88.62 83 VAL A C 1
ATOM 675 O O . VAL A 1 83 ? 9.532 -5.924 -10.769 1.00 88.62 83 VAL A O 1
ATOM 678 N N . SER A 1 84 ? 11.057 -4.327 -11.178 1.00 90.00 84 SER A N 1
ATOM 679 C CA . SER A 1 84 ? 12.204 -5.133 -10.745 1.00 90.00 84 SER A CA 1
ATOM 680 C C . SER A 1 84 ? 12.205 -5.383 -9.236 1.00 90.00 84 SER A C 1
ATOM 682 O O . SER A 1 84 ? 11.696 -4.575 -8.457 1.00 90.00 84 SER A O 1
ATOM 684 N N . ASP A 1 85 ? 12.854 -6.472 -8.826 1.00 90.88 85 ASP A N 1
ATOM 685 C CA . ASP A 1 85 ? 13.047 -6.804 -7.411 1.00 90.88 85 ASP A CA 1
ATOM 686 C C . ASP A 1 85 ? 13.793 -5.703 -6.655 1.00 90.88 85 ASP A C 1
ATOM 688 O O . ASP A 1 85 ? 13.324 -5.267 -5.608 1.00 90.88 85 ASP A O 1
ATOM 692 N N . SER A 1 86 ? 14.853 -5.148 -7.252 1.00 88.56 86 SER A N 1
ATOM 693 C CA . SER A 1 86 ? 15.610 -4.023 -6.684 1.00 88.56 86 SER A CA 1
ATOM 694 C C . SER A 1 86 ? 14.732 -2.812 -6.352 1.00 88.56 86 SER A C 1
ATOM 696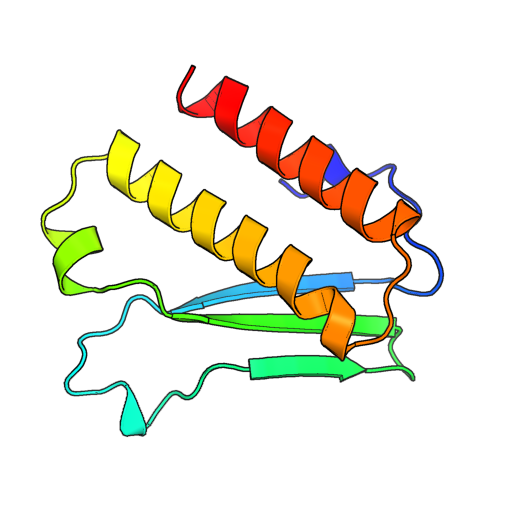 O O . SER A 1 86 ? 14.895 -2.172 -5.318 1.00 88.56 86 SER A O 1
ATOM 698 N N . ASN A 1 87 ? 13.761 -2.503 -7.213 1.00 85.88 87 ASN A N 1
ATOM 699 C CA . ASN A 1 87 ? 12.836 -1.396 -7.003 1.00 85.88 87 ASN A CA 1
ATOM 700 C C . ASN A 1 87 ? 11.827 -1.708 -5.890 1.00 85.88 87 ASN A C 1
ATOM 702 O O . ASN A 1 87 ? 11.504 -0.829 -5.092 1.00 85.88 87 ASN A O 1
ATOM 706 N N . LYS A 1 88 ? 11.333 -2.950 -5.820 1.00 91.25 88 LYS A N 1
ATOM 707 C CA . LYS A 1 88 ? 10.436 -3.389 -4.740 1.00 91.25 88 LYS A CA 1
ATOM 708 C C . LYS A 1 88 ? 11.133 -3.347 -3.382 1.00 91.25 88 LYS A C 1
ATOM 710 O O . LYS A 1 88 ? 10.519 -2.890 -2.424 1.00 91.25 88 LYS A O 1
ATOM 715 N N . GLU A 1 89 ? 12.394 -3.771 -3.304 1.00 92.38 89 GLU A N 1
ATOM 716 C CA . GLU A 1 89 ? 13.196 -3.742 -2.072 1.00 92.38 89 GLU A CA 1
ATOM 717 C C . GLU A 1 89 ? 13.282 -2.329 -1.486 1.00 92.38 89 GLU A C 1
ATOM 719 O O . GLU A 1 89 ? 13.014 -2.144 -0.302 1.00 92.38 89 GLU A O 1
ATOM 724 N N . ILE A 1 90 ? 13.516 -1.311 -2.321 1.00 89.81 90 ILE A N 1
ATOM 725 C CA . ILE A 1 90 ? 13.549 0.091 -1.876 1.00 89.81 90 ILE A CA 1
ATOM 726 C C . ILE A 1 90 ? 12.217 0.514 -1.232 1.00 89.81 90 ILE A C 1
ATOM 728 O O . ILE A 1 90 ? 12.198 1.178 -0.191 1.00 89.81 90 ILE A O 1
ATOM 732 N N . PHE A 1 91 ? 11.085 0.133 -1.830 1.00 91.00 91 PHE A N 1
ATOM 733 C CA . PHE A 1 91 ? 9.774 0.439 -1.258 1.00 91.00 91 PHE A CA 1
ATOM 734 C C . PHE A 1 91 ? 9.508 -0.346 0.031 1.00 91.00 91 PHE A C 1
ATOM 736 O O . PHE A 1 91 ? 8.974 0.224 0.986 1.00 91.00 91 PHE A O 1
ATOM 743 N N . LEU A 1 92 ? 9.894 -1.624 0.080 1.00 93.94 92 LEU A N 1
ATOM 744 C CA . LEU A 1 92 ? 9.756 -2.462 1.274 1.00 93.94 92 LEU A CA 1
ATOM 745 C C . LEU A 1 92 ? 10.569 -1.894 2.436 1.00 93.94 92 LEU A C 1
ATOM 747 O O . LEU A 1 92 ? 10.050 -1.780 3.545 1.00 93.94 92 LEU A O 1
ATOM 751 N N . ASP A 1 93 ? 11.801 -1.458 2.189 1.00 94.12 93 ASP A N 1
ATOM 752 C CA . ASP A 1 93 ? 12.647 -0.832 3.202 1.00 94.12 93 ASP A CA 1
ATOM 753 C C . ASP A 1 93 ? 12.021 0.447 3.762 1.00 94.12 93 ASP A C 1
ATOM 755 O O . ASP A 1 93 ? 12.020 0.660 4.981 1.00 94.12 93 ASP A O 1
ATOM 759 N N . ALA A 1 94 ? 11.421 1.273 2.900 1.00 92.00 94 ALA A N 1
ATOM 760 C CA . ALA A 1 94 ? 10.715 2.479 3.321 1.00 92.00 94 ALA A CA 1
ATOM 761 C C . ALA A 1 94 ? 9.482 2.161 4.188 1.00 92.00 94 ALA A C 1
ATOM 763 O O . ALA A 1 94 ? 9.280 2.804 5.225 1.00 92.00 94 ALA A O 1
ATOM 764 N N . VAL A 1 95 ? 8.680 1.157 3.810 1.00 94.75 95 VAL A N 1
ATOM 765 C CA . VAL A 1 95 ? 7.515 0.707 4.596 1.00 94.75 95 VAL A CA 1
ATOM 766 C C . VAL A 1 95 ? 7.954 0.119 5.934 1.00 94.75 95 VAL A C 1
ATOM 768 O O . VAL A 1 95 ? 7.406 0.487 6.972 1.00 94.75 95 VAL A O 1
ATOM 771 N N . ASN A 1 96 ? 8.995 -0.711 5.946 1.00 95.38 96 ASN A N 1
ATOM 772 C CA . ASN A 1 96 ? 9.561 -1.285 7.166 1.00 95.38 96 ASN A CA 1
ATOM 773 C C . ASN A 1 96 ? 10.128 -0.205 8.099 1.00 95.38 96 ASN A C 1
ATOM 775 O O . ASN A 1 96 ? 9.965 -0.278 9.319 1.00 95.38 96 ASN A O 1
ATOM 779 N N . GLY A 1 97 ? 10.763 0.828 7.539 1.00 95.44 97 GLY A N 1
ATOM 780 C CA . GLY A 1 97 ? 11.206 2.005 8.283 1.00 95.44 97 GLY A CA 1
ATOM 781 C C . GLY A 1 97 ? 10.044 2.771 8.914 1.00 95.44 97 GLY A C 1
ATOM 782 O O . GLY A 1 97 ? 10.103 3.110 10.097 1.00 95.44 97 GLY A O 1
ATOM 783 N N . ALA A 1 98 ? 8.966 2.997 8.158 1.00 94.44 98 ALA A N 1
ATOM 784 C CA . ALA A 1 98 ? 7.753 3.622 8.677 1.00 94.44 98 ALA A CA 1
ATOM 785 C C . ALA A 1 98 ? 7.103 2.775 9.782 1.00 94.44 98 ALA A C 1
ATOM 787 O O . ALA A 1 98 ? 6.741 3.318 10.823 1.00 94.44 98 ALA A O 1
ATOM 788 N N . ARG A 1 99 ? 7.030 1.450 9.600 1.00 96.06 99 ARG A N 1
ATOM 789 C CA . ARG A 1 99 ? 6.474 0.515 10.584 1.00 96.06 99 ARG A CA 1
ATOM 790 C C . ARG A 1 99 ? 7.220 0.588 11.912 1.00 96.06 99 ARG A C 1
ATOM 792 O O . ARG A 1 99 ? 6.590 0.803 12.939 1.00 96.06 99 ARG A O 1
ATOM 799 N N . ARG A 1 100 ? 8.556 0.519 11.894 1.00 96.38 100 ARG A N 1
ATOM 800 C CA . ARG A 1 100 ? 9.379 0.668 13.110 1.00 96.38 100 ARG A CA 1
ATOM 801 C C . ARG A 1 100 ? 9.189 2.018 13.797 1.00 96.38 100 ARG A C 1
ATOM 803 O O . ARG A 1 100 ? 9.221 2.084 15.013 1.00 96.38 100 ARG A O 1
ATOM 810 N N . LYS A 1 101 ? 9.016 3.097 13.029 1.00 95.88 101 LYS A N 1
ATOM 811 C CA . LYS A 1 101 ? 8.860 4.448 13.587 1.00 95.88 101 LYS A CA 1
ATOM 812 C C . LYS A 1 101 ? 7.483 4.685 14.212 1.00 95.88 101 LYS A C 1
ATOM 814 O O . LYS A 1 101 ? 7.378 5.488 15.131 1.00 95.88 101 LYS A O 1
ATOM 819 N N . LEU A 1 102 ? 6.438 4.078 13.653 1.00 93.12 102 LEU A N 1
ATOM 820 C CA . LEU A 1 102 ? 5.048 4.350 14.029 1.00 93.12 102 LEU A CA 1
ATOM 821 C C . LEU A 1 102 ? 4.462 3.309 14.990 1.00 93.12 102 LEU A C 1
ATOM 823 O O . LEU A 1 102 ? 3.515 3.632 15.698 1.00 93.12 102 LEU A O 1
ATOM 827 N N . LEU A 1 103 ? 4.989 2.081 14.988 1.00 93.12 103 LEU A N 1
ATOM 828 C CA . LEU A 1 103 ? 4.474 0.947 15.768 1.00 93.12 103 LEU A CA 1
ATOM 829 C C . LEU A 1 103 ? 5.529 0.284 16.670 1.00 93.12 103 LEU A C 1
ATOM 831 O O . LEU A 1 103 ? 5.197 -0.670 17.371 1.00 93.12 103 LEU A O 1
ATOM 835 N N . GLY A 1 104 ? 6.790 0.720 16.589 1.00 81.19 104 GLY A N 1
ATOM 836 C CA . GLY A 1 104 ? 7.899 0.217 17.407 1.00 81.19 104 GLY A CA 1
ATOM 837 C C . GLY A 1 104 ? 8.155 1.038 18.660 1.00 81.19 104 GLY A C 1
ATOM 838 O O . GLY A 1 104 ? 7.577 2.141 18.790 1.00 81.19 104 GLY A O 1
#

Sequence (104 aa):
MNELLSGASVDNVERWSFISIILSEKFLDGVPEIVRKNNRRKELEFRLHISHGEFKESDEQHRISMMLDAIERSIGLMDSLKVSDSNKEIFLDAVNGARRKLLG

Organism: NCBI:txid2938197

Foldseek 3Di:
DCVLCVPPDFPLAPEEEEAEDQDAPVCVVVPDWDFDADNVNNYTYTYDYQDNVCCVVDDPLVVVVSVLVRQLVNLVSCVVVPRDPVNSVSSVVSSVVVNVVRND